Protein AF-A0ABD2PLP2-F1 (afdb_monomer_lite)

Structure (mmCIF, N/CA/C/O backbone):
data_AF-A0ABD2PLP2-F1
#
_entry.id   AF-A0ABD2PLP2-F1
#
loop_
_atom_site.group_PDB
_atom_site.id
_atom_site.type_symbol
_atom_site.label_atom_id
_atom_site.label_alt_id
_atom_site.label_comp_id
_atom_site.label_asym_id
_atom_site.label_entity_id
_atom_site.label_seq_id
_atom_site.pdbx_PDB_ins_code
_atom_site.Cartn_x
_atom_site.Cartn_y
_atom_site.Cartn_z
_atom_site.occupancy
_atom_site.B_iso_or_equiv
_atom_site.auth_seq_id
_atom_site.auth_comp_id
_atom_site.auth_asym_id
_atom_site.auth_atom_id
_atom_site.pdbx_PDB_model_num
ATOM 1 N N . VAL A 1 1 ? -2.894 19.720 -16.016 1.00 63.28 1 VAL A N 1
ATOM 2 C CA . VAL A 1 1 ? -2.235 20.461 -17.114 1.00 63.28 1 VAL A CA 1
ATOM 3 C C . VAL A 1 1 ? -2.080 19.488 -18.258 1.00 63.28 1 VAL A C 1
ATOM 5 O O . VAL A 1 1 ? -1.655 18.367 -18.010 1.00 63.28 1 VAL A O 1
ATOM 8 N N . GLU A 1 2 ? -2.510 19.875 -19.448 1.00 84.06 2 GLU A N 1
ATOM 9 C CA . GLU A 1 2 ? -2.389 19.066 -20.660 1.00 84.06 2 GLU A CA 1
ATOM 10 C C . GLU A 1 2 ? -1.097 19.437 -21.396 1.00 84.06 2 GLU A C 1
ATOM 12 O O . GLU A 1 2 ? -0.649 20.581 -21.312 1.00 84.06 2 GLU A O 1
ATOM 17 N N . VAL A 1 3 ? -0.482 18.469 -22.077 1.00 92.38 3 VAL A N 1
ATOM 18 C CA . VAL A 1 3 ? 0.752 18.669 -22.847 1.00 92.38 3 VAL A CA 1
ATOM 19 C C . VAL A 1 3 ? 0.470 18.302 -24.300 1.00 92.38 3 VAL A C 1
ATOM 21 O O . VAL A 1 3 ? 0.070 17.174 -24.574 1.00 92.38 3 VAL A O 1
ATOM 24 N N . MET A 1 4 ? 0.695 19.248 -25.216 1.00 93.94 4 MET A N 1
ATOM 25 C CA . MET A 1 4 ? 0.504 19.079 -26.660 1.00 93.94 4 MET A CA 1
ATOM 26 C C . MET A 1 4 ? 1.853 19.130 -27.376 1.00 93.94 4 MET A C 1
ATOM 28 O O . MET A 1 4 ? 2.676 19.999 -27.092 1.00 93.94 4 MET A O 1
ATOM 32 N N . PHE A 1 5 ? 2.065 18.217 -28.323 1.00 94.62 5 PHE A N 1
ATOM 33 C CA . PHE A 1 5 ? 3.265 18.175 -29.157 1.00 94.62 5 PHE A CA 1
ATOM 34 C C . PHE A 1 5 ? 2.869 18.429 -30.614 1.00 94.62 5 PHE A C 1
ATOM 36 O O . PHE A 1 5 ? 2.191 17.602 -31.218 1.00 94.62 5 PHE A O 1
ATOM 43 N N . GLU A 1 6 ? 3.302 19.554 -31.186 1.00 95.19 6 GLU A N 1
ATOM 44 C CA . GLU A 1 6 ? 3.085 19.890 -32.598 1.00 95.19 6 GLU A CA 1
ATOM 45 C C . GLU A 1 6 ? 4.432 20.145 -33.280 1.00 95.19 6 GLU A C 1
ATOM 47 O O . GLU A 1 6 ? 5.175 21.041 -32.888 1.00 95.19 6 GLU A O 1
ATOM 52 N N . ASN A 1 7 ? 4.764 19.324 -34.283 1.00 94.38 7 ASN A N 1
ATOM 53 C CA . ASN A 1 7 ? 5.989 19.428 -35.092 1.00 94.38 7 ASN A CA 1
ATOM 54 C C . ASN A 1 7 ? 7.302 19.550 -34.285 1.00 94.38 7 ASN A C 1
ATOM 56 O O . ASN A 1 7 ? 8.263 20.181 -34.731 1.00 94.38 7 ASN A O 1
ATOM 60 N N . VAL A 1 8 ? 7.361 18.931 -33.101 1.00 96.06 8 VAL A N 1
ATOM 61 C CA . VAL A 1 8 ? 8.545 18.961 -32.232 1.00 96.06 8 VAL A CA 1
ATOM 62 C C . VAL A 1 8 ? 9.654 18.097 -32.830 1.00 96.06 8 VAL A C 1
ATOM 64 O O . VAL A 1 8 ? 9.485 16.894 -33.018 1.00 96.06 8 VAL A O 1
ATOM 67 N N . GLN A 1 9 ? 10.803 18.711 -33.106 1.00 95.62 9 GLN A N 1
ATOM 68 C CA . GLN A 1 9 ? 12.003 18.008 -33.556 1.00 95.62 9 GLN A CA 1
ATOM 69 C C . GLN A 1 9 ? 12.703 17.370 -32.352 1.00 95.62 9 GLN A C 1
ATOM 71 O O . GLN A 1 9 ? 13.054 18.066 -31.399 1.00 95.62 9 GLN A O 1
ATOM 76 N N . VAL A 1 10 ? 12.909 16.053 -32.396 1.00 95.31 10 VAL A N 1
ATOM 77 C CA . VAL A 1 10 ? 13.574 15.294 -31.329 1.00 95.31 10 VAL A CA 1
ATOM 78 C C . VAL A 1 10 ? 14.836 14.644 -31.902 1.00 95.31 10 VAL A C 1
ATOM 80 O O . VAL A 1 10 ? 14.721 13.853 -32.840 1.00 95.31 10 VAL A O 1
ATOM 83 N N . PRO A 1 11 ? 16.029 14.964 -31.372 1.00 96.31 11 PRO A N 1
ATOM 84 C CA . PRO A 1 11 ? 17.273 14.332 -31.798 1.00 96.31 11 PRO A CA 1
ATOM 85 C C . PRO A 1 11 ? 17.287 12.817 -31.541 1.00 96.31 11 PRO A C 1
ATOM 87 O O . PRO A 1 11 ? 16.640 12.331 -30.609 1.00 96.31 11 PRO A O 1
ATOM 90 N N . VAL A 1 12 ? 18.037 12.058 -32.346 1.00 94.44 12 VAL A N 1
ATOM 91 C CA . VAL A 1 12 ? 18.079 10.585 -32.242 1.00 94.44 12 VAL A CA 1
ATOM 92 C C . VAL A 1 12 ? 18.700 10.118 -30.923 1.00 94.44 12 VAL A C 1
ATOM 94 O O . VAL A 1 12 ? 18.319 9.083 -30.384 1.00 94.44 12 VAL A O 1
ATOM 97 N N . GLU A 1 13 ? 19.600 10.913 -30.352 1.00 95.69 13 GLU A N 1
ATOM 98 C CA . GLU A 1 13 ? 20.221 10.693 -29.048 1.00 95.69 13 GLU A CA 1
ATOM 99 C C . GLU A 1 13 ? 19.236 10.783 -27.870 1.00 95.69 13 GLU A C 1
ATOM 101 O O . GLU A 1 13 ? 19.537 10.279 -26.790 1.00 95.69 13 GLU A O 1
ATOM 106 N N . ASN A 1 14 ? 18.044 11.360 -28.071 1.00 95.69 14 ASN A N 1
ATOM 107 C CA . ASN A 1 14 ? 16.993 11.421 -27.051 1.00 95.69 14 ASN A CA 1
ATOM 108 C C . ASN A 1 14 ? 16.088 10.175 -27.051 1.00 95.69 14 ASN A C 1
ATOM 110 O O . ASN A 1 14 ? 15.162 10.088 -26.239 1.00 95.69 14 ASN A O 1
ATOM 114 N N . VAL A 1 15 ? 16.317 9.213 -27.951 1.00 94.56 15 VAL A N 1
ATOM 115 C CA . VAL A 1 15 ? 15.584 7.943 -27.954 1.00 94.56 15 VAL A CA 1
ATOM 116 C C . VAL A 1 15 ? 15.960 7.142 -26.706 1.00 94.56 15 VAL A C 1
ATOM 118 O O . VAL A 1 15 ? 17.120 6.811 -26.475 1.00 94.56 15 VAL A O 1
ATOM 121 N N . LEU A 1 16 ? 14.958 6.810 -25.890 1.00 92.88 16 LEU A N 1
ATOM 122 C CA . LEU A 1 16 ? 15.139 5.963 -24.714 1.00 92.88 16 LEU A CA 1
ATOM 123 C C . LEU A 1 16 ? 15.031 4.485 -25.105 1.00 92.88 16 LEU A C 1
ATOM 125 O O . LEU A 1 16 ? 13.948 3.999 -25.435 1.00 92.88 16 LEU A O 1
ATOM 129 N N . GLY A 1 17 ? 16.146 3.762 -25.008 1.00 90.38 17 GLY A N 1
ATOM 130 C CA . GLY A 1 17 ? 16.228 2.357 -25.411 1.00 90.38 17 GLY A CA 1
ATOM 131 C C . GLY A 1 17 ? 16.284 2.194 -26.931 1.00 90.38 17 GLY A C 1
ATOM 132 O O . GLY A 1 17 ? 16.819 3.048 -27.630 1.00 90.38 17 GLY A O 1
ATOM 133 N N . ASP A 1 18 ? 15.739 1.089 -27.438 1.00 92.62 18 ASP A N 1
ATOM 134 C CA . ASP A 1 18 ? 15.791 0.767 -28.867 1.00 92.62 18 ASP A CA 1
ATOM 135 C C . ASP A 1 18 ? 14.576 1.316 -29.630 1.00 92.62 18 ASP A C 1
ATOM 137 O O . ASP A 1 18 ? 13.441 1.297 -29.134 1.00 92.62 18 ASP A O 1
ATOM 141 N N . VAL A 1 19 ? 14.786 1.738 -30.883 1.00 92.88 19 VAL A N 1
ATOM 142 C CA . VAL A 1 19 ? 13.696 2.128 -31.794 1.00 92.88 19 VAL A CA 1
ATOM 143 C C . VAL A 1 19 ? 12.729 0.950 -31.968 1.00 92.88 19 VAL A C 1
ATOM 145 O O . VAL A 1 19 ? 13.134 -0.165 -32.283 1.00 92.88 19 VAL A O 1
ATOM 148 N N . GLY A 1 20 ? 11.435 1.190 -31.732 1.00 92.25 20 GLY A N 1
ATOM 149 C CA . GLY A 1 20 ? 10.396 0.148 -31.715 1.00 92.25 20 GLY A CA 1
ATOM 150 C C . GLY A 1 20 ? 10.221 -0.566 -30.365 1.00 92.25 20 GLY A C 1
ATOM 151 O O . GLY A 1 20 ? 9.235 -1.274 -30.170 1.00 92.25 20 GLY A O 1
ATOM 152 N N . GLY A 1 21 ? 11.106 -0.335 -29.390 1.00 92.19 21 GLY A N 1
ATOM 153 C CA . GLY A 1 21 ? 11.064 -0.933 -28.049 1.00 92.19 21 GLY A CA 1
ATOM 154 C C . GLY A 1 21 ? 10.177 -0.207 -27.028 1.00 92.19 21 GLY A C 1
ATOM 155 O O . GLY A 1 21 ? 10.072 -0.652 -25.881 1.00 92.19 21 GLY A O 1
ATOM 156 N N . GLY A 1 22 ? 9.521 0.891 -27.418 1.00 91.50 22 GLY A N 1
ATOM 157 C CA . GLY A 1 22 ? 8.821 1.798 -26.500 1.00 91.50 22 GLY A CA 1
ATOM 158 C C . GLY A 1 22 ? 7.760 1.124 -25.624 1.00 91.50 22 GLY A C 1
ATOM 159 O O . GLY A 1 22 ? 7.675 1.412 -24.434 1.00 91.50 22 GLY A O 1
ATOM 160 N N . PHE A 1 23 ? 7.002 0.162 -26.162 1.00 90.12 23 PHE A N 1
ATOM 161 C CA . PHE A 1 23 ? 5.981 -0.555 -25.389 1.00 90.12 23 PHE A CA 1
ATOM 162 C C . PHE A 1 23 ? 6.583 -1.386 -24.247 1.00 90.12 23 PHE A C 1
ATOM 164 O O . PHE A 1 23 ? 6.102 -1.345 -23.115 1.00 90.12 23 PHE A O 1
ATOM 171 N N . LYS A 1 24 ? 7.682 -2.102 -24.515 1.00 87.06 24 LYS A N 1
ATOM 172 C CA . LYS A 1 24 ? 8.383 -2.904 -23.504 1.00 87.06 24 LYS A CA 1
ATOM 173 C C . LYS A 1 24 ? 8.979 -2.011 -22.416 1.00 87.06 24 LYS A C 1
ATOM 175 O O . LYS A 1 24 ? 8.898 -2.350 -21.236 1.00 87.06 24 LYS A O 1
ATOM 180 N N . LEU A 1 25 ? 9.549 -0.869 -22.801 1.00 87.50 25 LEU A N 1
ATOM 181 C CA . LEU A 1 25 ? 10.062 0.120 -21.855 1.00 87.50 25 LEU A CA 1
ATOM 182 C C . LEU A 1 25 ? 8.935 0.697 -20.984 1.00 87.50 25 LEU A C 1
ATOM 184 O O . LEU A 1 25 ? 9.062 0.715 -19.760 1.00 87.50 25 LEU A O 1
ATOM 188 N N . ALA A 1 26 ? 7.812 1.083 -21.594 1.00 88.25 26 ALA A N 1
ATOM 189 C CA . ALA A 1 26 ? 6.647 1.606 -20.888 1.00 88.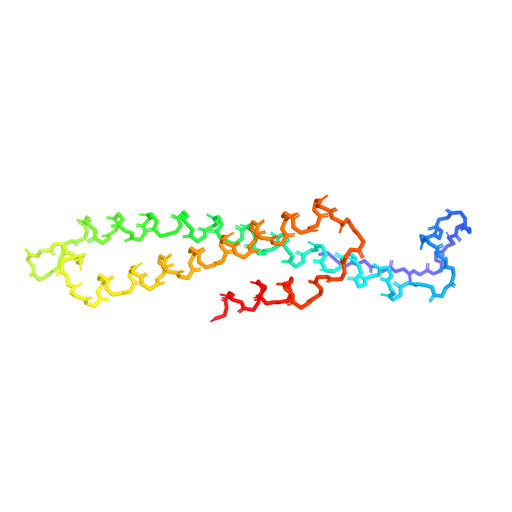25 26 ALA A CA 1
ATOM 190 C C . ALA A 1 26 ? 6.090 0.603 -19.866 1.00 88.25 26 ALA A C 1
ATOM 192 O O . ALA A 1 26 ? 5.813 0.981 -18.729 1.00 88.25 26 ALA A O 1
ATOM 193 N N . LEU A 1 27 ? 5.988 -0.684 -20.221 1.00 85.06 27 LEU A N 1
ATOM 194 C CA . LEU A 1 27 ? 5.535 -1.726 -19.293 1.00 85.06 27 LEU A CA 1
ATOM 195 C C . LEU A 1 27 ? 6.486 -1.924 -18.108 1.00 85.06 27 LEU A C 1
ATOM 197 O O . LEU A 1 27 ? 6.019 -2.089 -16.982 1.00 85.06 27 LEU A O 1
ATOM 201 N N . ARG A 1 28 ? 7.807 -1.868 -18.326 1.00 81.38 28 ARG A N 1
ATOM 202 C CA . ARG A 1 28 ? 8.784 -1.943 -17.225 1.00 81.38 28 ARG A CA 1
ATOM 203 C C . ARG A 1 28 ? 8.605 -0.784 -16.246 1.00 81.38 28 ARG A C 1
ATOM 205 O O . ARG A 1 28 ? 8.539 -1.022 -15.044 1.00 81.38 28 ARG A O 1
ATOM 212 N N . ILE A 1 29 ? 8.468 0.442 -16.754 1.00 84.56 29 ILE A N 1
ATOM 213 C CA . ILE A 1 29 ? 8.233 1.637 -15.926 1.00 84.56 29 ILE A CA 1
ATOM 214 C C . ILE A 1 29 ? 6.908 1.509 -15.160 1.00 84.56 29 ILE A C 1
ATOM 216 O O . ILE A 1 29 ? 6.859 1.754 -13.954 1.00 84.56 29 ILE A O 1
ATOM 220 N N . LEU A 1 30 ? 5.842 1.074 -15.838 1.00 85.12 30 LEU A N 1
ATOM 221 C CA . LEU A 1 30 ? 4.524 0.894 -15.232 1.00 85.12 30 LEU A CA 1
ATOM 222 C C . LEU A 1 30 ? 4.541 -0.148 -14.105 1.00 85.12 30 LEU A C 1
ATOM 224 O O . LEU A 1 30 ? 3.924 0.069 -13.063 1.00 85.12 30 LEU A O 1
ATOM 228 N N . ASN A 1 31 ? 5.254 -1.261 -14.286 1.00 79.19 31 ASN A N 1
ATOM 229 C CA . ASN A 1 31 ? 5.381 -2.301 -13.266 1.00 79.19 31 ASN A CA 1
ATOM 230 C C . ASN A 1 31 ? 6.092 -1.793 -12.006 1.00 79.19 31 ASN A C 1
ATOM 232 O O . ASN A 1 31 ? 5.594 -2.025 -10.904 1.00 79.19 31 ASN A O 1
ATOM 236 N N . SER A 1 32 ? 7.177 -1.029 -12.153 1.00 77.56 32 SER A N 1
ATOM 237 C CA . SER A 1 32 ? 7.824 -0.368 -11.011 1.00 77.56 32 SER A CA 1
ATOM 238 C C . SER A 1 32 ? 6.880 0.619 -10.311 1.00 77.56 32 SER A C 1
ATOM 240 O O . SER A 1 32 ? 6.833 0.674 -9.083 1.00 77.56 32 SER A O 1
ATOM 242 N N . GLY A 1 33 ? 6.069 1.357 -11.078 1.00 81.31 33 GLY A N 1
ATOM 243 C CA . GLY A 1 33 ? 5.059 2.270 -10.534 1.00 81.31 33 GLY A CA 1
ATOM 244 C C . GLY A 1 33 ? 3.967 1.570 -9.715 1.00 81.31 33 GLY A C 1
ATOM 245 O O . GLY A 1 33 ? 3.570 2.071 -8.664 1.00 81.31 33 GLY A O 1
ATOM 246 N N . ARG A 1 34 ? 3.509 0.385 -10.142 1.00 81.50 34 ARG A N 1
ATOM 247 C CA . ARG A 1 34 ? 2.485 -0.403 -9.423 1.00 81.50 34 ARG A CA 1
ATOM 248 C C . ARG A 1 34 ? 2.940 -0.804 -8.022 1.00 81.50 34 ARG A C 1
ATOM 250 O O . ARG A 1 34 ? 2.174 -0.665 -7.071 1.00 81.50 34 ARG A O 1
ATOM 257 N N . PHE A 1 35 ? 4.190 -1.241 -7.896 1.00 81.62 35 PHE A N 1
ATOM 258 C CA . PHE A 1 35 ? 4.800 -1.549 -6.605 1.00 81.62 35 PHE A CA 1
ATOM 259 C C . PHE A 1 35 ? 4.825 -0.320 -5.677 1.00 81.62 35 PHE A C 1
ATOM 261 O O . PHE A 1 35 ? 4.388 -0.402 -4.528 1.00 81.62 35 PHE A O 1
ATOM 268 N N . ALA A 1 36 ? 5.261 0.837 -6.188 1.00 83.75 36 ALA A N 1
ATOM 269 C CA . ALA A 1 36 ? 5.344 2.071 -5.404 1.00 83.75 36 ALA A CA 1
ATOM 270 C C . ALA A 1 36 ? 3.968 2.556 -4.900 1.00 83.75 36 ALA A C 1
ATOM 272 O O . ALA A 1 36 ? 3.839 3.003 -3.756 1.00 83.75 36 ALA A O 1
ATOM 273 N N . MET A 1 37 ? 2.919 2.430 -5.720 1.00 83.62 37 MET A N 1
ATOM 274 C CA . MET A 1 37 ? 1.538 2.715 -5.304 1.00 83.62 37 MET A CA 1
ATOM 275 C C . MET A 1 37 ? 1.077 1.787 -4.172 1.00 83.62 37 MET A C 1
ATOM 277 O O . MET A 1 37 ? 0.488 2.245 -3.197 1.00 83.62 37 MET A O 1
ATOM 281 N N . GLY A 1 38 ? 1.416 0.502 -4.289 1.00 81.62 38 GLY A N 1
ATOM 282 C CA . GLY A 1 38 ? 1.303 -0.521 -3.252 1.00 81.62 38 GLY A CA 1
ATOM 283 C C . GLY A 1 38 ? 1.758 -0.082 -1.873 1.00 81.62 38 GLY A C 1
ATOM 284 O O . GLY A 1 38 ? 0.973 0.051 -0.934 1.00 81.62 38 GLY A O 1
ATOM 285 N N . ALA A 1 39 ? 3.063 0.155 -1.786 1.00 86.44 39 ALA A N 1
ATOM 286 C CA . ALA A 1 39 ? 3.736 0.502 -0.545 1.00 86.44 39 ALA A CA 1
ATOM 287 C C . ALA A 1 39 ? 3.232 1.832 0.039 1.00 86.44 39 ALA A C 1
ATOM 289 O O . ALA A 1 39 ? 2.967 1.928 1.238 1.00 86.44 39 ALA A O 1
ATOM 290 N N . SER A 1 40 ? 3.065 2.857 -0.804 1.00 89.75 40 SER A N 1
ATOM 291 C CA . SER A 1 40 ? 2.619 4.177 -0.343 1.00 89.75 40 SER A CA 1
ATOM 292 C C . SER A 1 40 ? 1.202 4.151 0.226 1.00 89.75 40 SER A C 1
ATOM 294 O O . SER A 1 40 ? 0.966 4.706 1.300 1.00 89.75 40 SER A O 1
ATOM 296 N N . GLY A 1 41 ? 0.262 3.472 -0.434 1.00 89.19 41 GLY A N 1
ATOM 297 C CA . GLY A 1 41 ? -1.103 3.409 0.073 1.00 89.19 41 GLY A CA 1
ATOM 298 C C . GLY A 1 41 ? -1.247 2.533 1.322 1.00 89.19 41 GLY A C 1
ATOM 299 O O . GLY A 1 41 ? -2.032 2.892 2.194 1.00 89.19 41 GLY A O 1
ATOM 300 N N . ALA A 1 42 ? -0.436 1.483 1.496 1.00 89.19 42 ALA A N 1
ATOM 301 C CA . ALA A 1 42 ? -0.382 0.742 2.761 1.00 89.19 42 ALA A CA 1
ATOM 302 C C . ALA A 1 42 ? 0.053 1.647 3.934 1.00 89.19 42 ALA A C 1
ATOM 304 O O . ALA A 1 42 ? -0.579 1.659 4.993 1.00 89.19 42 ALA A O 1
ATOM 305 N N . GLY A 1 43 ? 1.062 2.500 3.713 1.00 90.94 43 GLY A N 1
ATOM 306 C CA . GLY A 1 43 ? 1.490 3.504 4.690 1.00 90.94 43 GLY A CA 1
ATOM 307 C C . GLY A 1 43 ? 0.393 4.517 5.045 1.00 90.94 43 GLY A C 1
ATOM 308 O O . GLY A 1 43 ? 0.201 4.829 6.223 1.00 90.94 43 GLY A O 1
ATOM 309 N N . ILE A 1 44 ? -0.365 4.993 4.050 1.00 93.19 44 ILE A N 1
ATOM 310 C CA . ILE A 1 44 ? -1.518 5.887 4.261 1.00 93.19 44 ILE A CA 1
ATOM 311 C C . ILE A 1 44 ? -2.606 5.182 5.079 1.00 93.19 44 ILE A C 1
ATOM 313 O O . ILE A 1 44 ? -3.120 5.750 6.043 1.00 93.19 44 ILE A O 1
ATOM 317 N N . LEU A 1 45 ? -2.944 3.938 4.737 1.00 92.94 45 LEU A N 1
ATOM 318 C CA . LEU A 1 45 ? -3.971 3.172 5.441 1.00 92.94 45 LEU A CA 1
ATOM 319 C C . LEU A 1 45 ? -3.585 2.896 6.896 1.00 92.94 45 LEU A C 1
ATOM 321 O O . LEU A 1 45 ? -4.439 2.991 7.773 1.00 92.94 45 LEU A O 1
ATOM 325 N N . ARG A 1 46 ? -2.304 2.644 7.186 1.00 94.31 46 ARG A N 1
ATOM 326 C CA . ARG A 1 46 ? -1.808 2.498 8.563 1.00 94.31 46 ARG A CA 1
ATOM 327 C C . ARG A 1 46 ? -2.031 3.763 9.392 1.00 94.31 46 ARG A C 1
ATOM 329 O O . ARG A 1 46 ? -2.451 3.674 10.546 1.00 94.31 46 ARG A O 1
ATOM 336 N N . TYR A 1 47 ? -1.807 4.938 8.803 1.00 96.12 47 TYR A N 1
ATOM 337 C CA . TYR A 1 47 ? -2.118 6.215 9.449 1.00 96.12 47 TYR A CA 1
ATOM 338 C C . TYR A 1 47 ? -3.628 6.383 9.686 1.00 96.12 47 TYR A C 1
ATOM 340 O O . TYR A 1 47 ? -4.052 6.740 10.786 1.00 96.12 47 TYR A O 1
ATOM 348 N N . LEU A 1 48 ? -4.454 6.059 8.688 1.00 96.31 48 LEU A N 1
ATOM 349 C CA . LEU A 1 48 ? -5.913 6.134 8.806 1.00 96.31 48 LEU A CA 1
ATOM 350 C C . LEU A 1 48 ? -6.475 5.150 9.839 1.00 96.31 48 LEU A C 1
ATOM 352 O O . LEU A 1 48 ? -7.396 5.506 10.571 1.00 96.31 48 LEU A O 1
ATOM 356 N N . LEU A 1 49 ? -5.913 3.944 9.947 1.00 97.25 49 LEU A N 1
ATOM 357 C CA . LEU A 1 49 ? -6.299 2.963 10.961 1.00 97.25 49 LEU A CA 1
ATOM 358 C C . LEU A 1 49 ? -6.020 3.487 12.373 1.00 97.25 49 LEU A C 1
ATOM 360 O O . LEU A 1 49 ? -6.862 3.320 13.257 1.00 97.25 49 LEU A O 1
ATOM 364 N N . ALA A 1 50 ? -4.879 4.148 12.591 1.00 97.50 50 ALA A N 1
ATOM 365 C CA . ALA A 1 50 ? -4.569 4.766 13.878 1.00 97.50 50 ALA A CA 1
ATOM 366 C C . ALA A 1 50 ? -5.611 5.836 14.243 1.00 97.50 50 ALA A C 1
ATOM 368 O O . ALA A 1 50 ? -6.180 5.791 15.335 1.00 97.50 50 ALA A O 1
ATOM 369 N N . TYR A 1 51 ? -5.944 6.718 13.297 1.00 97.75 51 TYR A N 1
ATOM 370 C CA . TYR A 1 51 ? -6.967 7.750 13.487 1.00 97.75 51 TYR A CA 1
ATOM 371 C C . TYR A 1 51 ? -8.364 7.158 13.745 1.00 97.75 51 TYR A C 1
ATOM 373 O O . TYR A 1 51 ? -9.079 7.575 14.656 1.00 97.75 51 TYR A O 1
ATOM 381 N N . ALA A 1 52 ? -8.757 6.138 12.977 1.00 97.44 52 ALA A N 1
ATOM 382 C CA . ALA A 1 52 ? -10.031 5.446 13.155 1.00 97.44 52 ALA A CA 1
ATOM 383 C C . ALA A 1 52 ? -10.118 4.748 14.520 1.00 97.44 52 ALA A C 1
ATOM 385 O O . ALA A 1 52 ? -11.170 4.762 15.162 1.00 97.44 52 ALA A O 1
ATOM 386 N N . THR A 1 53 ? -9.008 4.170 14.982 1.00 97.88 53 THR A N 1
ATOM 387 C CA . THR A 1 53 ? -8.911 3.530 16.298 1.00 97.88 53 THR A CA 1
ATOM 388 C C . THR A 1 53 ? -9.042 4.560 17.416 1.00 97.88 53 THR A C 1
ATOM 390 O O . THR A 1 53 ? -9.818 4.355 18.348 1.00 97.88 53 THR A O 1
ATOM 393 N N . GLU A 1 54 ? -8.360 5.700 17.309 1.00 98.19 54 GLU A N 1
ATOM 394 C CA . GLU A 1 54 ? -8.483 6.805 18.266 1.00 98.19 54 GLU A CA 1
ATOM 395 C C . GLU A 1 5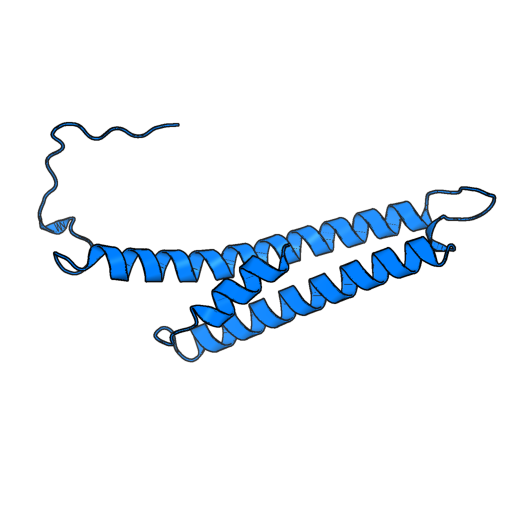4 ? -9.924 7.330 18.342 1.00 98.19 54 GLU A C 1
ATOM 397 O O . GLU A 1 54 ? -10.483 7.492 19.433 1.00 98.19 54 GLU A O 1
ATOM 402 N N . HIS A 1 55 ? -10.574 7.525 17.192 1.00 98.00 55 HIS A N 1
ATOM 403 C CA . HIS A 1 55 ? -11.982 7.906 17.149 1.00 98.00 55 HIS A CA 1
ATOM 404 C C . HIS A 1 55 ? -12.872 6.851 17.817 1.00 98.00 55 HIS A C 1
ATOM 406 O O . HIS A 1 55 ? -13.765 7.189 18.594 1.00 98.00 55 HIS A O 1
ATOM 412 N N . ALA A 1 56 ? -12.612 5.565 17.566 1.00 97.88 56 ALA A N 1
ATOM 413 C CA . ALA A 1 56 ? -13.391 4.483 18.150 1.00 97.88 56 ALA A CA 1
ATOM 414 C C . ALA A 1 56 ? -13.278 4.418 19.684 1.00 97.88 56 ALA A C 1
ATOM 416 O O . ALA A 1 56 ? -14.240 4.040 20.357 1.00 97.88 56 ALA A O 1
ATOM 417 N N . LEU A 1 57 ? -12.125 4.796 20.237 1.00 97.62 57 LEU A N 1
ATOM 418 C CA . LEU A 1 57 ? -11.871 4.805 21.679 1.00 97.62 57 LEU A CA 1
ATOM 419 C C . LEU A 1 57 ? -12.381 6.075 22.375 1.00 97.62 57 LEU A C 1
ATOM 421 O O . LEU A 1 57 ? -12.800 6.006 23.527 1.00 97.62 57 LEU A O 1
ATOM 425 N N . SER A 1 58 ? -12.374 7.220 21.691 1.00 97.50 58 SER A N 1
ATOM 426 C CA . SER A 1 58 ? -12.803 8.508 22.258 1.00 97.50 58 SER A CA 1
ATOM 427 C C . SER A 1 58 ? -14.302 8.780 22.102 1.00 97.50 58 SER A C 1
ATOM 429 O O . SER A 1 58 ? -14.907 9.462 22.932 1.00 97.50 58 SER A O 1
ATOM 431 N N . ARG A 1 59 ? -14.943 8.247 21.055 1.00 97.62 59 ARG A N 1
ATOM 432 C CA . ARG A 1 59 ? -16.362 8.489 20.780 1.00 97.62 59 ARG A CA 1
ATOM 433 C C . ARG A 1 59 ? -17.255 7.611 21.650 1.00 97.62 59 ARG A C 1
ATOM 435 O O . ARG A 1 59 ? -17.311 6.401 21.459 1.00 97.62 59 ARG A O 1
ATOM 442 N N . ILE A 1 60 ? -18.041 8.238 22.523 1.00 97.75 60 ILE A N 1
ATOM 443 C CA . ILE A 1 60 ? -19.048 7.563 23.354 1.00 97.75 60 ILE A CA 1
ATOM 444 C C . ILE A 1 60 ? -20.410 7.585 22.651 1.00 97.75 60 ILE A C 1
ATOM 446 O O . ILE A 1 60 ? -20.879 8.635 22.210 1.00 97.75 60 ILE A O 1
ATOM 450 N N . GLN A 1 61 ? -21.056 6.424 22.552 1.00 97.12 61 GLN A N 1
ATOM 451 C CA . GLN A 1 61 ? -22.441 6.291 22.102 1.00 97.12 61 GLN A CA 1
ATOM 452 C C . GLN A 1 61 ? -23.093 5.089 22.792 1.00 97.12 61 GLN A C 1
ATOM 454 O O . GLN A 1 61 ? -22.430 4.081 23.034 1.00 97.12 61 GLN A O 1
ATOM 459 N N . PHE A 1 62 ? -24.377 5.207 23.138 1.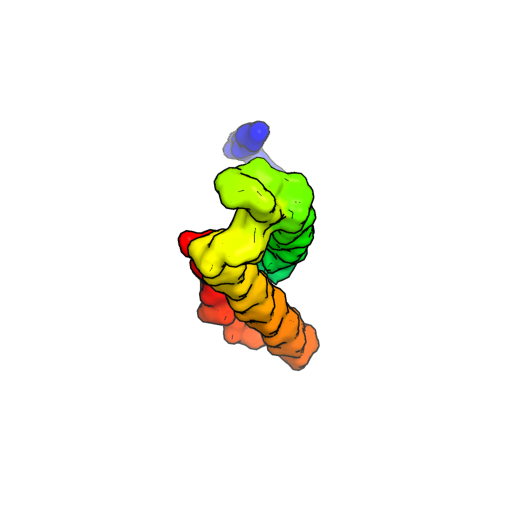00 96.62 62 PHE A N 1
ATOM 460 C CA . PHE A 1 62 ? -25.107 4.228 23.958 1.00 96.62 62 PHE A CA 1
ATOM 461 C C . PHE A 1 62 ? -24.358 3.838 25.254 1.00 96.62 62 PHE A C 1
ATOM 463 O O . PHE A 1 62 ? -24.346 2.682 25.662 1.00 96.62 62 PHE A O 1
ATOM 470 N N . GLY A 1 63 ? -23.708 4.818 25.895 1.00 96.62 63 GLY A N 1
ATOM 471 C CA . GLY A 1 63 ? -23.111 4.671 27.229 1.00 96.62 63 GLY A CA 1
ATOM 472 C C . GLY A 1 63 ? -21.675 4.136 27.295 1.00 96.62 63 GLY A C 1
ATOM 473 O O . GLY A 1 63 ? -21.141 4.030 28.392 1.00 96.62 63 GLY A O 1
ATOM 474 N N . GLN A 1 64 ? -21.022 3.836 26.167 1.00 96.94 64 GLN A N 1
ATOM 475 C CA . GLN A 1 64 ? -19.620 3.387 26.144 1.00 96.94 64 GLN A CA 1
ATOM 476 C C . GLN A 1 64 ? -18.897 3.808 24.854 1.00 96.94 64 GLN A C 1
ATOM 478 O O . GLN A 1 64 ? -19.557 4.198 23.882 1.00 96.94 64 GLN A O 1
ATOM 483 N N . PRO A 1 65 ? -17.553 3.741 24.814 1.00 98.12 65 PRO A N 1
ATOM 484 C CA . PRO A 1 65 ? -16.796 3.940 23.586 1.00 98.12 65 PRO A CA 1
ATOM 485 C C . PRO A 1 65 ? -17.270 3.023 22.460 1.00 98.12 65 PRO A C 1
ATOM 487 O O . PRO A 1 65 ? -17.504 1.831 22.679 1.00 98.12 65 PRO A O 1
ATOM 490 N N . ILE A 1 66 ? -17.374 3.544 21.237 1.00 98.06 66 ILE A N 1
ATOM 491 C CA . ILE A 1 66 ? -17.876 2.758 20.103 1.00 98.06 66 ILE A CA 1
ATOM 492 C C . ILE A 1 66 ? -16.967 1.570 19.751 1.00 98.06 66 ILE A C 1
ATOM 494 O O . ILE A 1 66 ? -17.443 0.568 19.222 1.00 98.06 66 ILE A O 1
ATOM 498 N N . GLY A 1 67 ? -15.684 1.628 20.115 1.00 96.94 67 GLY A N 1
ATOM 499 C CA . GLY A 1 67 ? -14.739 0.513 20.018 1.00 96.94 67 GLY A CA 1
ATOM 500 C C . GLY A 1 67 ? -15.106 -0.701 20.882 1.00 96.94 67 GLY A C 1
ATOM 501 O O . GLY A 1 67 ? -14.587 -1.792 20.654 1.00 96.94 67 GLY A O 1
ATOM 502 N N . GLN A 1 68 ? -16.035 -0.562 21.835 1.00 96.81 68 GLN A N 1
ATOM 503 C CA . GLN A 1 68 ? -16.549 -1.685 22.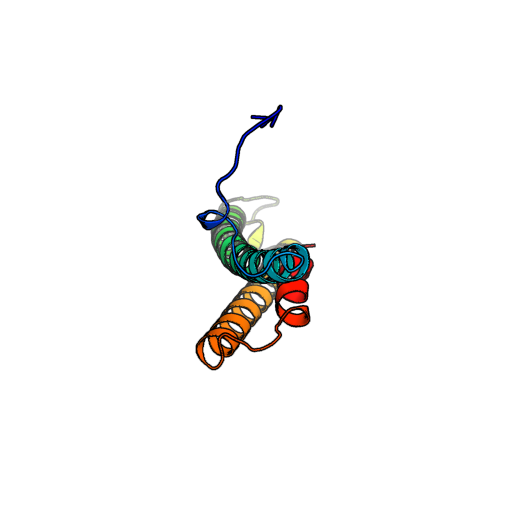623 1.00 96.81 68 GLN A CA 1
ATOM 504 C C . GLN A 1 68 ? -17.654 -2.481 21.913 1.00 96.81 68 GLN A C 1
ATOM 506 O O . GLN A 1 68 ? -18.012 -3.578 22.359 1.00 96.81 68 GLN A O 1
ATOM 511 N N . TYR A 1 69 ? -18.152 -2.010 20.769 1.00 97.88 69 TYR A N 1
ATOM 512 C CA . TYR A 1 69 ? -19.105 -2.764 19.961 1.00 97.88 69 TYR A CA 1
ATOM 513 C C . TYR A 1 69 ? -18.390 -3.732 19.018 1.00 97.88 69 TYR A C 1
ATOM 515 O O . TYR A 1 69 ? -17.473 -3.361 18.285 1.00 97.88 69 TYR A O 1
ATOM 523 N N . GLY A 1 70 ? -18.859 -4.984 18.987 1.00 97.19 70 GLY A N 1
ATOM 524 C CA . GLY A 1 70 ? -18.268 -6.042 18.161 1.00 97.19 70 GLY A CA 1
ATOM 525 C C . GLY A 1 70 ? -18.195 -5.692 16.671 1.00 97.19 70 GLY A C 1
ATOM 526 O O . GLY A 1 70 ? -17.203 -6.012 16.025 1.00 97.19 70 GLY A O 1
ATOM 527 N N . ALA A 1 71 ? -19.185 -4.965 16.143 1.00 97.12 71 ALA A N 1
ATOM 528 C CA . ALA A 1 71 ? -19.189 -4.518 14.750 1.00 97.12 71 ALA A CA 1
ATOM 529 C C . ALA A 1 71 ? -18.033 -3.554 14.424 1.00 97.12 71 ALA A C 1
ATOM 531 O O . ALA A 1 71 ? -17.436 -3.661 13.356 1.00 97.12 71 ALA A O 1
ATOM 532 N N . ILE A 1 72 ? -17.691 -2.641 15.341 1.00 97.81 72 ILE A N 1
ATOM 533 C CA . ILE A 1 72 ? -16.567 -1.710 15.163 1.00 97.81 72 ILE A CA 1
ATOM 534 C C . ILE A 1 72 ? -15.240 -2.453 15.303 1.00 97.81 72 ILE A C 1
ATOM 536 O O . ILE A 1 72 ? -14.368 -2.289 14.455 1.00 97.81 72 ILE A O 1
ATOM 540 N N . ARG A 1 73 ? -15.108 -3.336 16.304 1.00 97.00 73 ARG A N 1
ATOM 541 C CA . ARG A 1 73 ? -13.909 -4.181 16.443 1.00 97.00 73 ARG A CA 1
ATOM 542 C C . ARG A 1 73 ? -13.651 -5.029 15.205 1.00 97.00 73 ARG A C 1
ATOM 544 O O . ARG A 1 73 ? -12.515 -5.085 14.755 1.00 97.00 73 ARG A O 1
ATOM 551 N N . LYS A 1 74 ? -14.694 -5.652 14.644 1.00 97.75 74 LYS A N 1
ATOM 552 C CA . LYS A 1 74 ? -14.577 -6.455 13.421 1.00 97.75 74 LYS A CA 1
ATOM 553 C C . LYS A 1 74 ? -14.064 -5.608 12.259 1.00 97.75 74 LYS A C 1
ATOM 555 O O . LYS A 1 74 ? -13.097 -6.002 11.628 1.00 97.75 74 LYS A O 1
ATOM 560 N N . LYS A 1 75 ? -14.640 -4.418 12.048 1.00 96.81 75 LYS A N 1
ATOM 561 C CA . LYS A 1 75 ? -14.197 -3.487 10.998 1.00 96.81 75 LYS A CA 1
ATOM 562 C C . LYS A 1 75 ? -12.729 -3.086 11.152 1.00 96.81 75 LYS A C 1
ATOM 564 O O . LYS A 1 75 ? -11.988 -3.130 10.182 1.00 96.81 75 LYS A O 1
ATOM 569 N N . LEU A 1 76 ? -12.303 -2.707 12.359 1.00 97.19 76 LEU A N 1
ATOM 570 C CA . LEU A 1 76 ? -10.905 -2.333 12.611 1.00 97.19 76 LEU A CA 1
ATOM 571 C C . LEU A 1 76 ? -9.952 -3.522 12.425 1.00 97.19 76 LEU A C 1
ATOM 573 O O . LEU A 1 76 ? -8.863 -3.343 11.889 1.00 97.19 76 LEU A O 1
ATOM 577 N N . ALA A 1 77 ? -10.364 -4.725 12.833 1.00 97.12 77 ALA A N 1
ATOM 578 C CA . ALA A 1 77 ? -9.582 -5.943 12.642 1.00 97.12 77 ALA A CA 1
ATOM 579 C C . ALA A 1 77 ? -9.436 -6.309 11.156 1.00 97.12 77 ALA A C 1
ATOM 581 O O . ALA A 1 77 ? -8.332 -6.619 10.728 1.00 97.12 77 ALA A O 1
ATOM 582 N N . GLU A 1 78 ? -10.516 -6.221 10.371 1.00 95.88 78 GLU A N 1
ATOM 583 C CA . GLU A 1 78 ? -10.496 -6.444 8.917 1.00 95.88 78 GLU A CA 1
ATOM 584 C C . GLU A 1 78 ? -9.526 -5.471 8.232 1.00 95.88 78 GLU A C 1
ATOM 586 O O . GLU A 1 78 ? -8.596 -5.910 7.563 1.00 95.88 78 GLU A O 1
ATOM 591 N N . ILE A 1 79 ? -9.640 -4.169 8.524 1.00 94.44 79 ILE A N 1
ATOM 592 C CA . ILE A 1 79 ? -8.724 -3.145 7.993 1.00 94.44 79 ILE A CA 1
ATOM 593 C C . ILE A 1 79 ? -7.266 -3.452 8.370 1.00 94.44 79 ILE A C 1
ATOM 595 O O . ILE A 1 79 ? -6.369 -3.325 7.539 1.00 94.44 79 ILE A O 1
ATOM 599 N N . ALA A 1 80 ? -7.007 -3.856 9.616 1.00 96.19 80 ALA A N 1
ATOM 600 C CA . ALA A 1 80 ? -5.659 -4.202 10.061 1.00 96.19 80 ALA A CA 1
ATOM 601 C C . ALA A 1 80 ? -5.095 -5.431 9.325 1.00 96.19 80 ALA A C 1
ATOM 603 O O . ALA A 1 80 ? -3.917 -5.435 8.965 1.00 96.19 80 ALA A O 1
ATOM 604 N N . CYS A 1 81 ? -5.922 -6.453 9.082 1.00 95.31 81 CYS A N 1
ATOM 605 C CA . CYS A 1 81 ? -5.540 -7.628 8.300 1.00 95.31 81 CYS A CA 1
ATOM 606 C C . CYS A 1 81 ? -5.190 -7.258 6.854 1.00 95.31 81 CYS A C 1
ATOM 608 O O . CYS A 1 81 ? -4.158 -7.709 6.354 1.00 95.31 81 CYS A O 1
ATOM 610 N N . ASP A 1 82 ? -5.998 -6.412 6.215 1.00 91.50 82 ASP A N 1
ATOM 611 C CA . ASP A 1 82 ? -5.771 -5.979 4.834 1.00 91.50 82 ASP A CA 1
ATOM 612 C C . ASP A 1 82 ? -4.470 -5.177 4.711 1.00 91.50 82 ASP A C 1
ATOM 614 O O . ASP A 1 82 ? -3.631 -5.474 3.859 1.00 91.50 82 ASP A O 1
ATOM 618 N N . ILE A 1 83 ? -4.233 -4.229 5.627 1.00 93.12 83 ILE A N 1
ATOM 619 C CA . ILE A 1 83 ? -2.982 -3.455 5.673 1.00 93.12 83 ILE A CA 1
ATOM 620 C C . ILE A 1 83 ? -1.776 -4.381 5.835 1.00 93.12 83 ILE A C 1
ATOM 622 O O . ILE A 1 83 ? -0.793 -4.237 5.109 1.00 93.12 83 ILE A O 1
ATOM 626 N N . TYR A 1 84 ? -1.850 -5.352 6.748 1.00 93.00 84 TYR A N 1
ATOM 627 C CA . TYR A 1 84 ? -0.759 -6.298 6.966 1.00 93.00 84 TYR A CA 1
ATOM 628 C C . TYR A 1 84 ? -0.455 -7.125 5.712 1.00 93.00 84 TYR A C 1
ATOM 630 O O . TYR A 1 84 ? 0.713 -7.306 5.358 1.00 93.00 84 TYR A O 1
ATOM 638 N N . ALA A 1 85 ? -1.488 -7.605 5.015 1.00 90.56 85 ALA A N 1
ATOM 639 C CA . ALA A 1 85 ? -1.322 -8.332 3.761 1.00 90.56 85 ALA A CA 1
ATOM 640 C C . ALA A 1 85 ? -0.661 -7.450 2.689 1.00 90.56 85 ALA A C 1
ATOM 642 O O . ALA A 1 85 ? 0.287 -7.885 2.031 1.00 90.56 85 ALA A O 1
ATOM 643 N N . MET A 1 86 ? -1.100 -6.196 2.561 1.00 88.75 86 MET A N 1
ATOM 644 C CA . MET A 1 86 ? -0.537 -5.233 1.614 1.00 88.75 86 MET A CA 1
ATOM 645 C C . MET A 1 86 ? 0.934 -4.918 1.904 1.00 88.75 86 MET A C 1
ATOM 647 O O . MET A 1 86 ? 1.759 -4.995 0.992 1.00 88.75 86 MET A O 1
ATOM 651 N N . GLU A 1 87 ? 1.284 -4.598 3.155 1.00 90.38 87 GLU A N 1
ATOM 652 C CA . GLU A 1 87 ? 2.673 -4.327 3.551 1.00 90.38 87 GLU A CA 1
ATOM 653 C C . GLU A 1 87 ? 3.549 -5.564 3.318 1.00 90.38 87 GLU A C 1
ATOM 655 O O . GLU A 1 87 ? 4.621 -5.458 2.722 1.00 90.38 87 GLU A O 1
ATOM 660 N N . SER A 1 88 ? 3.069 -6.752 3.693 1.00 91.44 88 SER A N 1
ATOM 661 C CA . SER A 1 88 ? 3.802 -8.009 3.499 1.00 91.44 88 SER A CA 1
ATOM 662 C C . SER A 1 88 ? 4.093 -8.286 2.023 1.00 91.44 88 SER A C 1
ATOM 664 O O . SER A 1 88 ? 5.221 -8.629 1.667 1.00 91.44 88 SER A O 1
ATOM 666 N N . MET A 1 89 ? 3.105 -8.099 1.143 1.00 89.00 89 MET A N 1
ATOM 667 C CA . MET A 1 89 ? 3.295 -8.265 -0.300 1.00 89.00 89 MET A CA 1
ATOM 668 C C . MET A 1 89 ? 4.247 -7.215 -0.875 1.00 89.00 89 MET A C 1
ATOM 670 O O . MET A 1 89 ? 5.088 -7.555 -1.706 1.00 89.00 89 MET A O 1
ATOM 674 N N . ALA A 1 90 ? 4.155 -5.960 -0.427 1.00 88.75 90 ALA A N 1
ATOM 675 C CA . ALA A 1 90 ? 5.075 -4.910 -0.848 1.00 88.75 90 ALA A CA 1
ATOM 676 C C . ALA A 1 90 ? 6.522 -5.263 -0.475 1.00 88.75 90 ALA A C 1
ATOM 678 O O . ALA A 1 90 ? 7.386 -5.298 -1.349 1.00 88.75 90 ALA A O 1
ATOM 679 N N . TYR A 1 91 ? 6.790 -5.611 0.784 1.00 90.50 91 TYR A N 1
ATOM 680 C CA . TYR A 1 91 ? 8.135 -6.004 1.213 1.00 90.50 91 TYR A CA 1
ATOM 681 C C . TYR A 1 91 ? 8.643 -7.267 0.507 1.00 90.50 91 TYR A C 1
ATOM 683 O O . TYR A 1 91 ? 9.825 -7.338 0.170 1.00 90.50 91 TYR A O 1
ATOM 691 N N . LEU A 1 92 ? 7.766 -8.233 0.216 1.00 90.12 92 LEU A N 1
ATOM 692 C CA . LEU A 1 92 ? 8.118 -9.403 -0.589 1.00 90.12 92 LEU A CA 1
ATOM 693 C C . LEU A 1 92 ? 8.576 -8.994 -1.995 1.00 90.12 92 LEU A C 1
ATOM 695 O O . LEU A 1 92 ? 9.655 -9.393 -2.425 1.00 90.12 92 LEU A O 1
ATOM 699 N N . VAL A 1 93 ? 7.785 -8.188 -2.708 1.00 87.81 93 VAL A N 1
ATOM 700 C CA . VAL A 1 93 ? 8.118 -7.740 -4.071 1.00 87.81 93 VAL A CA 1
ATOM 701 C C . VAL A 1 93 ? 9.385 -6.893 -4.088 1.00 87.81 93 VAL A C 1
ATOM 703 O O . VAL A 1 93 ? 10.209 -7.078 -4.982 1.00 87.81 93 VAL A O 1
ATOM 706 N N . ALA A 1 94 ? 9.582 -6.032 -3.086 1.00 88.69 94 ALA A N 1
ATOM 707 C CA . ALA A 1 94 ? 10.817 -5.271 -2.920 1.00 88.69 94 ALA A CA 1
ATOM 708 C C . ALA A 1 94 ? 12.031 -6.204 -2.804 1.00 88.69 94 ALA A C 1
ATOM 710 O O . ALA A 1 94 ? 12.968 -6.091 -3.587 1.00 88.69 94 ALA A O 1
ATOM 711 N N . GLY A 1 95 ? 11.972 -7.197 -1.909 1.00 91.38 95 GLY A N 1
ATOM 712 C CA . GLY A 1 95 ? 13.061 -8.159 -1.734 1.00 91.38 95 GLY A CA 1
ATOM 713 C C . GLY A 1 95 ? 13.331 -9.007 -2.981 1.00 91.38 95 GLY A C 1
ATOM 714 O O . GLY A 1 95 ? 14.484 -9.290 -3.303 1.00 91.38 95 GLY A O 1
ATOM 715 N N . LEU A 1 96 ? 12.286 -9.388 -3.723 1.00 90.06 96 LEU A N 1
ATOM 716 C CA . LEU A 1 96 ? 12.432 -10.109 -4.991 1.00 90.06 96 LEU A CA 1
ATOM 717 C C . LEU A 1 96 ? 13.097 -9.252 -6.076 1.00 90.06 96 LEU A C 1
ATOM 719 O O . LEU A 1 96 ? 13.884 -9.784 -6.863 1.00 90.06 96 LEU A O 1
ATOM 723 N N . LEU A 1 97 ? 12.782 -7.956 -6.116 1.00 86.94 97 LEU A N 1
ATOM 724 C CA . LEU A 1 97 ? 13.372 -7.004 -7.052 1.00 86.94 97 LEU A CA 1
ATOM 725 C C . LEU A 1 97 ? 14.833 -6.697 -6.697 1.00 86.94 97 LEU A C 1
ATOM 727 O O . LEU A 1 97 ? 15.676 -6.691 -7.589 1.00 86.94 97 LEU A O 1
ATOM 731 N N . ASP A 1 98 ? 15.145 -6.515 -5.414 1.00 90.31 98 ASP A N 1
ATOM 732 C CA . ASP A 1 98 ? 16.513 -6.283 -4.936 1.00 90.31 98 ASP A CA 1
ATOM 733 C C . ASP A 1 98 ? 17.417 -7.492 -5.215 1.00 90.31 98 ASP A C 1
ATOM 735 O O . ASP A 1 98 ? 18.558 -7.339 -5.651 1.00 90.31 98 ASP A O 1
ATOM 739 N N . ALA A 1 99 ? 16.898 -8.710 -5.022 1.00 93.75 99 ALA A N 1
ATOM 740 C CA . ALA A 1 99 ? 17.627 -9.942 -5.314 1.00 93.75 99 ALA A CA 1
ATOM 741 C C . ALA A 1 99 ? 17.853 -10.162 -6.820 1.00 93.75 99 ALA A C 1
ATOM 743 O O . ALA A 1 99 ? 18.869 -10.736 -7.217 1.00 93.75 99 ALA A O 1
ATOM 744 N N . ASN A 1 100 ? 16.909 -9.742 -7.669 1.00 90.00 100 ASN A N 1
ATOM 745 C CA . ASN A 1 100 ? 17.058 -9.791 -9.120 1.00 90.00 100 ASN A CA 1
ATOM 746 C C . ASN A 1 100 ? 16.268 -8.659 -9.809 1.00 90.00 100 ASN A C 1
ATOM 748 O O . ASN A 1 100 ? 15.083 -8.838 -10.117 1.00 90.00 100 ASN A O 1
ATOM 752 N N . PRO A 1 101 ? 16.939 -7.555 -10.191 1.00 84.50 101 PRO A N 1
ATOM 753 C CA . PRO A 1 101 ? 16.296 -6.394 -10.818 1.00 84.50 101 PRO A CA 1
ATOM 754 C C . PRO A 1 101 ? 15.648 -6.662 -12.185 1.00 84.50 101 PRO A C 1
ATOM 756 O O . PRO A 1 101 ? 14.955 -5.805 -12.735 1.00 84.50 101 PRO A O 1
ATOM 759 N N . THR A 1 102 ? 15.913 -7.826 -12.781 1.00 82.81 102 THR A N 1
ATOM 760 C CA . THR A 1 102 ? 15.387 -8.223 -14.097 1.00 82.81 102 THR A CA 1
ATOM 761 C C . THR A 1 102 ? 14.269 -9.256 -14.018 1.00 82.81 102 THR A C 1
ATOM 763 O O . THR A 1 102 ? 13.714 -9.624 -15.055 1.00 82.81 102 THR A O 1
ATOM 766 N N . ARG A 1 103 ? 13.926 -9.723 -12.811 1.00 84.94 103 ARG A N 1
ATOM 767 C CA . ARG A 1 103 ? 12.850 -10.690 -12.600 1.00 84.94 103 ARG A CA 1
ATOM 768 C C . ARG A 1 103 ? 11.516 -10.105 -13.057 1.00 84.94 103 ARG A C 1
ATOM 770 O O . ARG A 1 103 ? 11.182 -8.966 -12.740 1.00 84.94 103 ARG A O 1
ATOM 777 N N . ASP A 1 104 ? 10.740 -10.911 -13.776 1.00 85.19 104 ASP A N 1
ATOM 778 C CA . ASP A 1 104 ? 9.359 -10.558 -14.075 1.00 85.19 104 ASP A CA 1
ATOM 779 C C . ASP A 1 104 ? 8.514 -10.703 -12.805 1.00 85.19 104 ASP A C 1
ATOM 781 O O . ASP A 1 104 ? 8.372 -11.798 -12.264 1.00 85.19 104 ASP A O 1
ATOM 785 N N . LEU A 1 105 ? 8.011 -9.569 -12.322 1.00 84.31 105 LEU A N 1
ATOM 786 C CA . LEU A 1 105 ? 7.128 -9.452 -11.159 1.00 84.31 105 LEU A CA 1
ATOM 787 C C . LEU A 1 105 ? 5.798 -8.797 -11.554 1.00 84.31 105 LEU A C 1
ATOM 789 O O . LEU A 1 105 ? 5.133 -8.160 -10.736 1.00 84.31 105 LEU A O 1
ATOM 793 N N . SER A 1 106 ? 5.426 -8.876 -12.837 1.00 84.06 106 SER A N 1
ATOM 794 C CA . SER A 1 106 ? 4.227 -8.218 -13.366 1.00 84.06 106 SER A CA 1
ATOM 795 C C . SER A 1 106 ? 2.953 -8.679 -12.655 1.00 84.06 106 SER A C 1
ATOM 797 O O . SER A 1 106 ? 2.049 -7.869 -12.444 1.00 84.06 106 SER A O 1
ATOM 799 N N . LEU A 1 107 ? 2.886 -9.958 -12.272 1.00 87.56 107 LEU A N 1
ATOM 800 C CA . LEU A 1 107 ? 1.744 -10.539 -11.569 1.00 87.56 107 LEU A CA 1
ATOM 801 C C . LEU A 1 107 ? 1.682 -10.045 -10.121 1.00 87.56 107 LEU A C 1
ATOM 803 O O . LEU A 1 107 ? 0.641 -9.571 -9.676 1.00 87.56 107 LEU A O 1
ATOM 807 N N . GLU A 1 108 ? 2.796 -10.111 -9.397 1.00 87.50 108 GLU A N 1
ATOM 808 C CA . GLU A 1 108 ? 2.892 -9.717 -7.995 1.00 87.50 108 GLU A CA 1
ATOM 809 C C . GLU A 1 108 ? 2.664 -8.209 -7.826 1.00 87.50 108 GLU A C 1
ATOM 811 O O . GLU A 1 108 ? 1.896 -7.785 -6.962 1.00 87.50 108 GLU A O 1
ATOM 816 N N . ALA A 1 109 ? 3.248 -7.390 -8.707 1.00 82.44 109 ALA A N 1
ATOM 817 C CA . ALA A 1 109 ? 3.024 -5.947 -8.728 1.00 82.44 109 ALA A CA 1
ATOM 818 C C . ALA A 1 109 ? 1.565 -5.594 -9.068 1.00 82.44 109 ALA A C 1
ATOM 820 O O . ALA A 1 109 ? 1.007 -4.649 -8.504 1.00 82.44 109 ALA A O 1
ATOM 821 N N . ALA A 1 110 ? 0.918 -6.348 -9.965 1.00 84.25 110 ALA A N 1
ATOM 822 C CA . ALA A 1 110 ? -0.506 -6.176 -10.246 1.00 84.25 110 ALA A CA 1
ATOM 823 C C . ALA A 1 110 ? -1.379 -6.593 -9.054 1.00 84.25 110 ALA A C 1
ATOM 825 O O . ALA A 1 110 ? -2.326 -5.877 -8.730 1.00 84.25 110 ALA A O 1
ATOM 826 N N . ALA A 1 111 ? -1.043 -7.693 -8.377 1.00 85.56 111 ALA A N 1
ATOM 827 C CA . ALA A 1 111 ? -1.770 -8.179 -7.211 1.00 85.56 111 ALA A CA 1
ATOM 828 C C . ALA A 1 111 ? -1.771 -7.137 -6.085 1.00 85.56 111 ALA A C 1
ATOM 830 O O . ALA A 1 111 ? -2.841 -6.780 -5.603 1.00 85.56 111 ALA A O 1
ATOM 831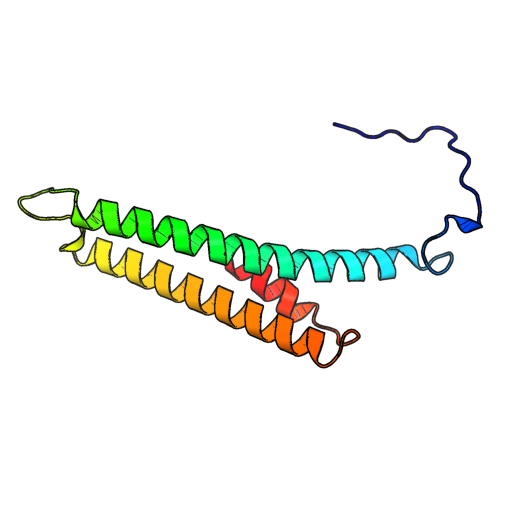 N N . ILE A 1 112 ? -0.612 -6.545 -5.768 1.00 82.12 112 ILE A N 1
ATOM 832 C CA . ILE A 1 112 ? -0.504 -5.454 -4.784 1.00 82.12 112 ILE A CA 1
ATOM 833 C C . ILE A 1 112 ? -1.441 -4.287 -5.125 1.00 82.12 112 ILE A C 1
ATOM 835 O O . ILE A 1 112 ? -2.112 -3.745 -4.250 1.00 82.12 112 ILE A O 1
ATOM 839 N N . LYS A 1 113 ? -1.507 -3.893 -6.403 1.00 76.50 113 LYS A N 1
ATOM 840 C CA . LYS A 1 113 ? -2.382 -2.798 -6.844 1.00 76.50 113 LYS A CA 1
ATOM 841 C C . LYS A 1 113 ? -3.864 -3.145 -6.690 1.00 76.50 113 LYS A C 1
ATOM 843 O O . LYS A 1 113 ? -4.673 -2.248 -6.466 1.00 76.50 113 LYS A O 1
ATOM 848 N N . VAL A 1 114 ? -4.243 -4.403 -6.907 1.00 81.44 114 VAL A N 1
ATOM 849 C CA . VAL A 1 114 ? -5.645 -4.844 -6.834 1.00 81.44 114 VAL A CA 1
ATOM 850 C C . VAL A 1 114 ? -6.099 -5.025 -5.389 1.00 81.44 114 VAL A C 1
ATOM 852 O O . VAL A 1 114 ? -7.262 -4.762 -5.116 1.00 81.44 114 VAL A O 1
ATOM 855 N N . SER A 1 115 ? -5.200 -5.341 -4.456 1.00 73.06 115 SER A N 1
ATOM 856 C CA . SER A 1 115 ? -5.516 -5.438 -3.023 1.00 73.06 115 SER A CA 1
ATOM 857 C C . SER A 1 115 ? -6.041 -4.135 -2.387 1.00 73.06 115 SER A C 1
ATOM 859 O O . SER A 1 115 ? -6.441 -4.155 -1.233 1.00 73.06 115 SER A O 1
ATOM 861 N N . PHE A 1 116 ? -6.058 -3.009 -3.115 1.00 60.03 116 PHE A N 1
ATOM 862 C CA . PHE A 1 116 ? -6.701 -1.750 -2.697 1.00 60.03 116 PHE A CA 1
ATOM 86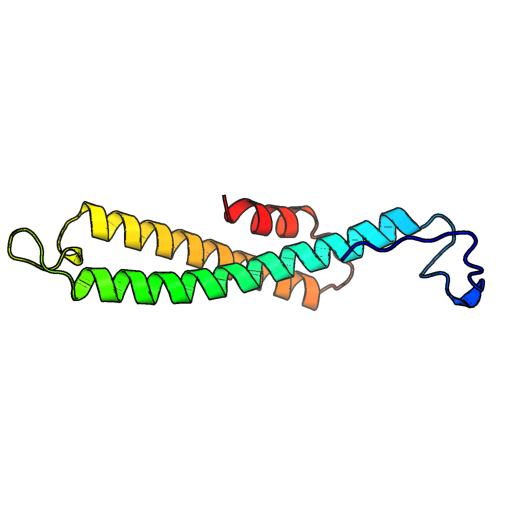3 C C . PHE A 1 116 ? -8.226 -1.711 -2.847 1.00 60.03 116 PHE A C 1
ATOM 865 O O . PHE A 1 116 ? -8.829 -0.710 -2.454 1.00 60.03 116 PHE A O 1
ATOM 872 N N . HIS A 1 117 ? -8.826 -2.694 -3.517 1.00 51.31 117 HIS A N 1
ATOM 873 C CA . HIS A 1 117 ? -10.231 -2.642 -3.919 1.00 51.31 117 HIS A CA 1
ATOM 874 C C . HIS A 1 117 ? -11.174 -3.252 -2.889 1.00 51.31 117 HIS A C 1
ATOM 876 O O . HIS A 1 117 ? -12.266 -2.657 -2.729 1.00 51.31 117 HIS A O 1
#

Secondary structure (DSSP, 8-state):
-----SS----GGG--SSTT-HHHHHHHHHHHHHHHHHHHHHHHHHHHHHHHHHHHHH-EETTEEGGGSHHHHHHHHHHHHHHHHHHHHHHHHHHHHHH-TTS--HHHHHHHHHTT-

pLDDT: mean 90.3, std 7.82, range [51.31, 98.19]

Organism: NCBI:txid1844966

InterPro domains:
  IPR009075 Acyl-CoA dehydrogenase/oxidase, C-terminal [PF00441] (20-114)
  IPR009100 Acyl-CoA dehydrogenase/oxidase, N-terminal and middle domain superfamily [SSF56645] (2-29)
  IPR036250 Acyl-CoA dehydrogenase-like, C-terminal [SSF47203] (20-114)
  IPR046373 Acyl-CoA oxidase/dehydrogenase, middle domain superfamily [G3DSA:2.40.110.10] (2-19)

Radius of gyration: 21.64 Å; chains: 1; bounding box: 45×31×62 Å

Foldseek 3Di:
DDDDDDPDDDDPVPDDPDDVCVVVVVLLVVLVVLLVVLQVVLVVLVVVLVVLVVQQQPDDDPHHRNCPDPVSVVVSVVSVVLSVVSNVLSVVVVVVCVVPVPDDCSPSSVVSNVSVD

Sequence (117 aa):
VEVMFENVQVPVENVLGDVGGGFKLALRILNSGRFAMGASGAGILRYLLAYATEHALSRIQFGQPIGQYGAIRKKLAEIACDIYAMESMAYLVAGLLDANPTRDLSLEAAAIKVSFH